Protein AF-A0A2V6HJF8-F1 (afdb_monomer)

Sequence (100 aa):
MKKLFILAAIFAVATISGFAALDTAKIDNLTGLKGKLNEKEGVYKVTWPRDDVKVVADGWTMPPFMGLGTWAAFKEAKAGAMVMGDTVLFEDEVNPAMSA

Mean predicted aligned error: 10.06 Å

Radius of gyration: 23.6 Å; Cα contacts (8 Å, |Δi|>4): 109; chains: 1; bounding box: 58×31×75 Å

pLDDT: mean 85.13, std 17.79, range [43.16, 97.75]

Foldseek 3Di:
DPPPPPPPPDDPPPPPVDQPQDPQVVVCVVVVFRWDAPPVVQKTKTKDFPPVDFDDDPNDTDGRVVPRMWMWIWHDDPPGIDIDIDHDDDPVCVVVVVVD

Solvent-accessible surface area (backbone atoms only — not comparable to full-atom values): 6575 Å² total; per-residue (Å²): 144,84,82,85,77,86,76,83,87,77,83,83,81,72,80,72,81,64,74,79,74,74,61,60,66,59,50,22,65,77,69,76,46,84,56,48,73,42,78,93,77,54,34,40,35,34,74,47,63,41,82,85,59,83,50,69,59,99,89,41,74,57,58,32,90,79,74,39,47,23,33,44,33,37,28,70,41,102,82,59,68,46,73,52,68,53,76,69,67,56,84,85,45,47,65,62,64,74,71,106

Structure (mmCIF, N/CA/C/O backbone):
data_AF-A0A2V6HJF8-F1
#
_entry.id   AF-A0A2V6HJF8-F1
#
loop_
_atom_site.group_PDB
_atom_site.id
_atom_site.type_symbol
_atom_site.label_atom_id
_atom_site.label_alt_id
_atom_site.label_comp_id
_atom_site.label_asym_id
_atom_site.label_entity_id
_atom_site.label_seq_id
_atom_site.pdbx_PDB_ins_code
_atom_site.Cartn_x
_atom_site.Cartn_y
_atom_site.Cartn_z
_atom_site.occupancy
_atom_site.B_iso_or_equiv
_atom_site.auth_seq_id
_atom_site.auth_comp_id
_atom_site.auth_asym_id
_atom_site.auth_atom_id
_atom_site.pdbx_PDB_model_num
ATOM 1 N N . MET A 1 1 ? 43.920 1.754 -53.338 1.00 47.16 1 MET A N 1
ATOM 2 C CA . MET A 1 1 ? 44.311 1.332 -51.971 1.00 47.16 1 MET A CA 1
ATOM 3 C C . MET A 1 1 ? 43.695 2.253 -50.905 1.00 47.16 1 MET A C 1
ATOM 5 O O . MET A 1 1 ? 44.419 2.937 -50.202 1.00 47.16 1 MET A O 1
ATOM 9 N N . LYS A 1 2 ? 42.356 2.330 -50.811 1.00 43.81 2 LYS A N 1
ATOM 10 C CA . LYS A 1 2 ? 41.627 3.105 -49.772 1.00 43.81 2 LYS A CA 1
ATOM 11 C C . LYS A 1 2 ? 40.270 2.471 -49.402 1.00 43.81 2 LYS A C 1
ATOM 13 O O . LYS A 1 2 ? 39.376 3.150 -48.924 1.00 43.81 2 LYS A O 1
ATOM 18 N N . LYS A 1 3 ? 40.091 1.169 -49.660 1.00 46.38 3 LYS A N 1
ATOM 19 C CA . LYS A 1 3 ? 38.851 0.425 -49.354 1.00 46.38 3 LYS A CA 1
ATOM 20 C C . LYS A 1 3 ? 39.057 -0.653 -48.278 1.00 46.38 3 LYS A C 1
ATOM 22 O O . LYS A 1 3 ? 38.320 -1.624 -48.240 1.00 46.38 3 LYS A O 1
ATOM 27 N N . LEU A 1 4 ? 40.069 -0.486 -47.422 1.00 47.53 4 LEU A N 1
ATOM 28 C CA . LEU A 1 4 ? 40.467 -1.480 -46.416 1.00 47.53 4 LEU A CA 1
ATOM 29 C C . LEU A 1 4 ? 40.335 -0.963 -44.971 1.00 47.53 4 LEU A C 1
ATOM 31 O O . LEU A 1 4 ? 41.112 -1.339 -44.108 1.00 47.53 4 LEU A O 1
ATOM 35 N N . PHE A 1 5 ? 39.373 -0.074 -44.709 1.00 45.09 5 P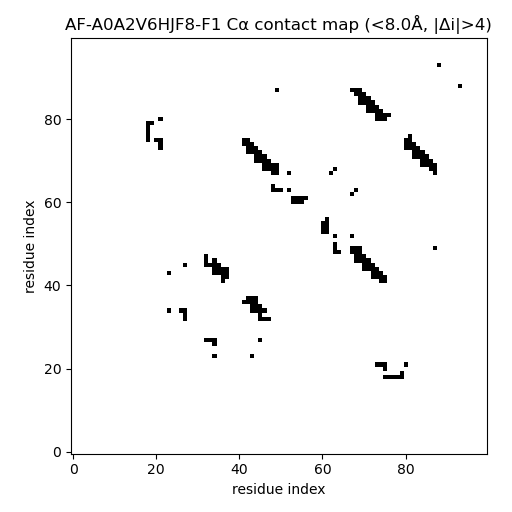HE A N 1
ATOM 36 C CA . PHE A 1 5 ? 39.059 0.386 -43.344 1.00 45.09 5 PHE A CA 1
ATOM 37 C C . PHE A 1 5 ? 37.602 0.137 -42.929 1.00 45.09 5 PHE A C 1
ATOM 39 O O . PHE A 1 5 ? 37.222 0.444 -41.806 1.00 45.09 5 PHE A O 1
ATOM 46 N N . ILE A 1 6 ? 36.790 -0.480 -43.792 1.00 47.59 6 ILE A N 1
ATOM 47 C CA . ILE A 1 6 ? 35.399 -0.841 -43.484 1.00 47.59 6 ILE A CA 1
ATOM 48 C C . ILE A 1 6 ? 35.341 -2.349 -43.223 1.00 47.59 6 ILE A C 1
ATOM 50 O O . ILE A 1 6 ? 34.784 -3.106 -44.007 1.00 47.59 6 ILE A O 1
ATOM 54 N N . LEU A 1 7 ? 36.017 -2.812 -42.175 1.00 43.16 7 LEU A N 1
ATOM 55 C CA . LEU A 1 7 ? 35.899 -4.208 -41.723 1.00 43.16 7 LEU A CA 1
ATOM 56 C C . LEU A 1 7 ? 36.018 -4.379 -40.202 1.00 43.16 7 LEU A C 1
ATOM 58 O O . LEU A 1 7 ? 35.909 -5.493 -39.713 1.00 43.16 7 LEU A O 1
A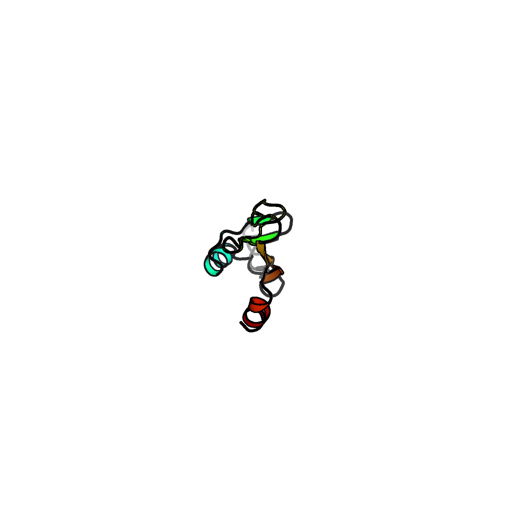TOM 62 N N . ALA A 1 8 ? 36.162 -3.288 -39.442 1.00 44.28 8 ALA A N 1
ATOM 63 C CA . ALA A 1 8 ? 36.289 -3.334 -37.982 1.00 44.28 8 ALA A CA 1
ATOM 64 C C . ALA A 1 8 ? 35.001 -2.952 -37.220 1.00 44.28 8 ALA A C 1
ATOM 66 O O . ALA A 1 8 ? 35.047 -2.745 -36.014 1.00 44.28 8 ALA A O 1
ATOM 67 N N . ALA A 1 9 ? 33.856 -2.833 -37.901 1.00 47.62 9 ALA A N 1
ATOM 68 C CA . ALA A 1 9 ? 32.598 -2.364 -37.299 1.00 47.62 9 ALA A CA 1
ATOM 69 C C . ALA A 1 9 ? 31.518 -3.456 -37.187 1.00 47.62 9 ALA A C 1
ATOM 71 O O . ALA A 1 9 ? 30.333 -3.149 -37.087 1.00 47.62 9 ALA A O 1
ATOM 72 N N . ILE A 1 10 ? 31.901 -4.733 -37.252 1.00 54.78 10 ILE A N 1
ATOM 73 C CA . ILE A 1 10 ? 30.959 -5.854 -37.262 1.00 54.78 10 ILE A CA 1
ATOM 74 C C . ILE A 1 10 ? 31.263 -6.761 -36.066 1.00 54.78 10 ILE A C 1
ATOM 76 O O . ILE A 1 10 ? 32.318 -7.380 -35.996 1.00 54.78 10 ILE A O 1
ATOM 80 N N . PHE A 1 11 ? 30.280 -6.834 -35.164 1.00 51.81 11 PHE A N 1
ATOM 81 C CA . PHE A 1 11 ? 30.094 -7.842 -34.116 1.00 51.81 11 PHE A CA 1
ATOM 82 C C . PHE A 1 11 ? 30.947 -7.742 -32.844 1.00 51.81 11 PHE A C 1
ATOM 84 O O . PHE A 1 11 ? 31.738 -8.616 -32.509 1.00 51.81 11 PHE A O 1
ATOM 91 N N . ALA A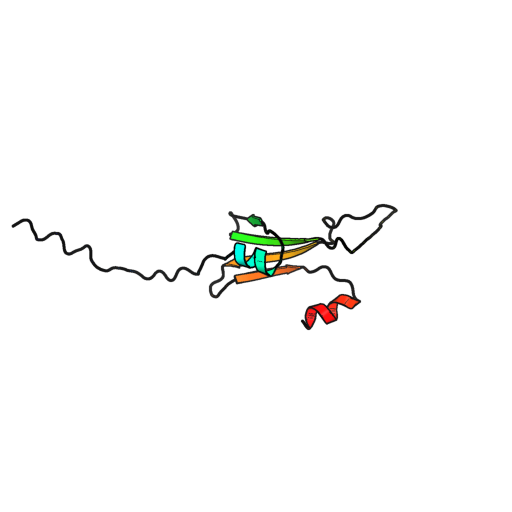 1 12 ? 30.612 -6.754 -32.019 1.00 51.72 12 ALA A N 1
ATOM 92 C CA . ALA A 1 12 ? 30.534 -6.981 -30.580 1.00 51.72 12 ALA A CA 1
ATOM 93 C C . ALA A 1 12 ? 29.123 -6.604 -30.107 1.00 51.72 12 ALA A C 1
ATOM 95 O O . ALA A 1 12 ? 28.922 -5.605 -29.423 1.00 51.72 12 ALA A O 1
ATOM 96 N N . VAL A 1 13 ? 28.119 -7.393 -30.509 1.00 52.72 13 VAL A N 1
ATOM 97 C CA . VAL A 1 13 ? 26.833 -7.399 -29.799 1.00 52.72 13 VAL A CA 1
ATOM 98 C C . VAL A 1 13 ? 27.091 -8.146 -28.497 1.00 52.72 13 VAL A C 1
ATOM 100 O O . VAL A 1 13 ? 26.886 -9.351 -28.392 1.00 52.72 13 VAL A O 1
ATOM 103 N N . ALA A 1 14 ? 27.632 -7.432 -27.514 1.00 53.56 14 ALA A N 1
ATOM 104 C CA . ALA A 1 14 ? 27.542 -7.875 -26.141 1.00 53.56 14 ALA A CA 1
ATOM 105 C C . ALA A 1 14 ? 26.054 -7.837 -25.791 1.00 53.56 14 ALA A C 1
ATOM 107 O O . ALA A 1 14 ? 25.466 -6.765 -25.647 1.00 53.56 14 ALA A O 1
ATOM 108 N N . THR A 1 15 ? 25.424 -9.006 -25.701 1.00 50.06 15 THR A N 1
ATOM 109 C CA . THR A 1 15 ? 24.133 -9.149 -25.037 1.00 50.06 15 THR A CA 1
ATOM 110 C C . THR A 1 15 ? 24.356 -8.822 -23.567 1.00 50.06 15 THR A C 1
ATOM 112 O O . THR A 1 15 ? 24.613 -9.705 -22.747 1.00 50.06 15 THR A O 1
ATOM 115 N N . ILE A 1 16 ? 24.314 -7.533 -23.228 1.00 53.44 16 ILE A N 1
ATOM 116 C CA . ILE A 1 16 ? 24.108 -7.105 -21.854 1.00 53.44 16 ILE A CA 1
ATOM 117 C C . ILE A 1 16 ? 22.715 -7.627 -21.534 1.00 53.44 16 ILE A C 1
ATOM 119 O O . ILE A 1 16 ? 21.715 -7.082 -21.997 1.00 53.44 16 ILE A O 1
ATOM 123 N N . SER A 1 17 ? 22.662 -8.748 -20.820 1.00 50.31 17 SER A N 1
ATOM 124 C CA . SER A 1 17 ? 21.441 -9.202 -20.169 1.00 50.31 17 SER A CA 1
ATOM 125 C C . SER A 1 17 ? 21.145 -8.178 -19.080 1.00 50.31 17 SER A C 1
ATOM 127 O O . SER A 1 17 ? 21.516 -8.357 -17.924 1.00 50.31 17 SER A O 1
ATOM 129 N N . GLY A 1 18 ? 20.596 -7.033 -19.485 1.00 53.22 18 GLY A N 1
ATOM 130 C CA . GLY A 1 18 ? 19.984 -6.095 -18.569 1.00 53.22 18 GLY A CA 1
ATOM 131 C C . GLY A 1 18 ? 18.791 -6.814 -17.973 1.00 53.22 18 GLY A C 1
ATOM 132 O O . GLY A 1 18 ? 17.976 -7.378 -18.709 1.00 53.22 18 GLY A O 1
ATOM 133 N N . PHE A 1 19 ? 18.717 -6.850 -16.649 1.00 57.72 19 PHE A N 1
ATOM 134 C CA . PHE A 1 19 ? 17.475 -7.217 -15.992 1.00 57.72 19 PHE A CA 1
ATOM 135 C C . PHE A 1 19 ? 16.369 -6.327 -16.566 1.00 57.72 19 PHE A C 1
ATOM 137 O O . PHE A 1 19 ? 16.578 -5.138 -16.820 1.00 57.72 19 PHE A O 1
ATOM 144 N N . ALA A 1 20 ? 15.229 -6.933 -16.898 1.00 66.31 20 ALA A N 1
ATOM 145 C CA . ALA A 1 20 ? 14.105 -6.164 -17.402 1.00 66.31 20 ALA A CA 1
ATOM 146 C C . ALA A 1 20 ? 13.708 -5.158 -16.317 1.00 66.31 20 ALA A C 1
ATOM 148 O O . ALA A 1 20 ? 13.448 -5.556 -15.179 1.00 66.31 20 ALA A O 1
ATOM 149 N N . ALA A 1 21 ? 13.694 -3.874 -16.679 1.00 79.69 21 ALA A N 1
ATOM 150 C CA . ALA A 1 21 ? 13.298 -2.805 -15.776 1.00 79.69 21 ALA A CA 1
ATOM 151 C C . ALA A 1 21 ? 11.914 -3.098 -15.175 1.00 79.69 21 ALA A C 1
ATOM 153 O O . ALA A 1 21 ? 11.046 -3.681 -15.833 1.00 79.69 21 ALA A O 1
ATOM 154 N N . LEU A 1 22 ? 11.711 -2.685 -13.924 1.00 90.19 22 LEU A N 1
ATOM 155 C CA . LEU A 1 22 ? 10.454 -2.895 -13.210 1.00 90.19 22 LEU A CA 1
ATOM 156 C C . LEU A 1 22 ? 9.263 -2.294 -13.984 1.00 90.19 22 LEU A C 1
ATOM 158 O O . LEU A 1 22 ? 9.191 -1.081 -14.189 1.00 90.19 22 LEU A O 1
ATOM 162 N N . ASP A 1 23 ? 8.300 -3.135 -14.364 1.00 93.56 23 ASP A N 1
ATOM 163 C CA . ASP A 1 23 ? 7.071 -2.703 -15.0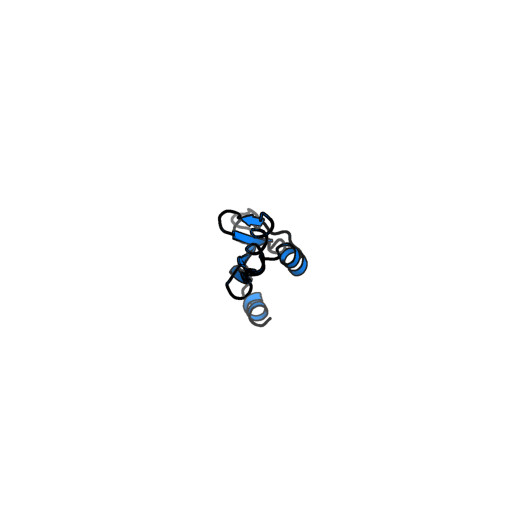36 1.00 93.56 23 ASP A CA 1
ATOM 164 C C . ASP A 1 23 ? 6.071 -2.133 -14.018 1.00 93.56 23 ASP A C 1
ATOM 166 O O . ASP A 1 23 ? 5.237 -2.838 -13.442 1.00 93.56 23 ASP A O 1
ATOM 170 N N . THR A 1 24 ? 6.179 -0.828 -13.774 1.00 95.31 24 THR A N 1
ATOM 171 C CA . THR A 1 24 ? 5.317 -0.110 -12.825 1.00 95.31 24 THR A CA 1
ATOM 172 C C . THR A 1 24 ? 3.863 -0.037 -13.285 1.00 95.31 24 THR A C 1
ATOM 174 O O . THR A 1 24 ? 2.965 -0.080 -12.450 1.00 95.31 24 THR A O 1
ATOM 177 N N . ALA A 1 25 ? 3.604 -0.022 -14.596 1.00 96.19 25 ALA A N 1
ATOM 178 C CA . ALA A 1 25 ? 2.245 -0.024 -15.132 1.00 96.19 25 ALA A CA 1
ATOM 179 C C . ALA A 1 25 ? 1.546 -1.364 -14.873 1.00 96.19 25 ALA A C 1
ATOM 181 O O . ALA A 1 25 ? 0.365 -1.403 -14.531 1.00 96.19 25 ALA A O 1
ATOM 182 N N . LYS A 1 26 ? 2.276 -2.479 -14.979 1.00 95.88 26 LYS A N 1
ATOM 183 C CA . LYS A 1 26 ? 1.754 -3.792 -14.597 1.00 95.88 26 LYS A CA 1
ATOM 184 C C . LYS A 1 26 ? 1.455 -3.877 -13.101 1.00 95.88 26 LYS A C 1
ATOM 186 O O . LYS A 1 26 ? 0.439 -4.464 -12.740 1.00 95.88 26 LYS A O 1
ATOM 19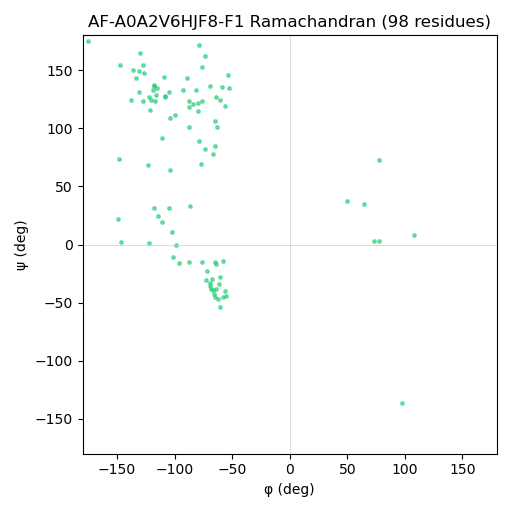1 N N . ILE A 1 27 ? 2.290 -3.278 -12.248 1.00 95.94 27 ILE A N 1
ATOM 192 C CA . ILE A 1 27 ? 2.018 -3.184 -10.804 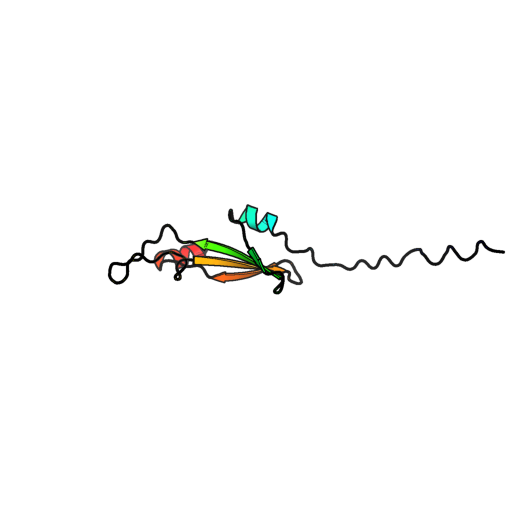1.00 95.94 27 ILE A CA 1
ATOM 193 C C . ILE A 1 27 ? 0.736 -2.381 -10.557 1.00 95.94 27 ILE A C 1
ATOM 195 O O . ILE A 1 27 ? -0.137 -2.842 -9.825 1.00 95.94 27 ILE A O 1
ATOM 199 N N . ASP A 1 28 ? 0.572 -1.230 -11.207 1.00 97.31 28 ASP A N 1
ATOM 200 C CA . ASP A 1 28 ? -0.649 -0.429 -11.074 1.00 97.31 28 ASP A CA 1
ATOM 201 C C . ASP A 1 28 ? -1.898 -1.225 -11.471 1.00 97.31 28 ASP A C 1
ATOM 203 O O . ASP A 1 28 ? -2.889 -1.241 -10.747 1.00 97.31 28 ASP A O 1
ATOM 207 N N . ASN A 1 29 ? -1.832 -1.946 -12.593 1.00 97.50 29 ASN A N 1
ATOM 208 C CA . ASN A 1 29 ? -2.951 -2.744 -13.091 1.00 97.50 29 ASN A CA 1
ATOM 209 C C . ASN A 1 29 ? -3.306 -3.916 -12.169 1.00 97.50 29 ASN A C 1
ATOM 211 O O . ASN A 1 29 ? -4.484 -4.175 -11.940 1.00 97.50 29 ASN A O 1
ATOM 215 N N . LEU A 1 30 ? -2.306 -4.637 -11.649 1.00 95.56 30 LEU A N 1
ATOM 216 C CA . LEU A 1 30 ? -2.530 -5.785 -10.762 1.00 95.56 30 LEU A CA 1
ATOM 217 C C . LEU A 1 30 ? -3.086 -5.367 -9.407 1.00 95.56 30 LEU A C 1
ATOM 219 O O . LEU A 1 30 ? -3.837 -6.111 -8.786 1.00 95.56 30 LEU A O 1
ATOM 223 N N . THR A 1 31 ? -2.681 -4.194 -8.940 1.00 94.75 31 THR A N 1
ATOM 224 C CA . THR A 1 31 ? -2.984 -3.747 -7.587 1.00 94.75 31 THR A CA 1
ATOM 225 C C . THR A 1 31 ? -4.142 -2.740 -7.533 1.00 94.75 31 THR A C 1
ATOM 227 O O . THR A 1 31 ? -4.665 -2.441 -6.460 1.00 94.75 31 THR A O 1
ATOM 230 N N . GLY A 1 32 ? -4.566 -2.230 -8.693 1.00 96.00 32 GLY A N 1
ATOM 231 C CA . GLY A 1 32 ? -5.673 -1.288 -8.853 1.00 96.00 32 GLY A CA 1
ATOM 232 C C . GLY A 1 32 ? -5.368 0.139 -8.390 1.00 96.00 32 GLY A C 1
ATOM 233 O O . GLY A 1 32 ? -6.256 0.988 -8.433 1.00 96.00 32 GLY A O 1
ATOM 234 N N . LEU A 1 33 ? -4.139 0.423 -7.950 1.00 95.38 33 LEU A N 1
ATOM 235 C CA . LEU A 1 33 ? -3.729 1.721 -7.419 1.00 95.38 33 LEU A CA 1
ATOM 236 C C . LEU A 1 33 ? -2.498 2.255 -8.137 1.00 95.38 33 LEU A C 1
ATOM 238 O O . LEU A 1 33 ? -1.601 1.499 -8.487 1.00 95.38 33 LEU A O 1
ATOM 242 N N . LYS A 1 34 ? -2.417 3.584 -8.266 1.00 97.12 34 LYS A N 1
ATOM 243 C CA . LYS A 1 34 ? -1.232 4.251 -8.805 1.00 97.12 34 LYS A CA 1
ATOM 244 C C . LYS A 1 34 ? -0.144 4.373 -7.740 1.00 97.12 34 LYS A C 1
ATOM 246 O O . LYS A 1 34 ? -0.304 5.119 -6.771 1.00 97.12 34 LYS A O 1
ATOM 251 N N . GLY A 1 35 ? 0.983 3.701 -7.940 1.00 95.69 35 GLY A N 1
ATOM 252 C CA . GLY A 1 35 ? 2.160 3.856 -7.086 1.00 95.69 35 GLY A CA 1
ATOM 253 C C . GLY A 1 35 ? 2.997 5.107 -7.382 1.00 95.69 35 GLY A C 1
ATOM 254 O O . GLY A 1 35 ? 2.819 5.803 -8.388 1.00 95.69 35 GLY A O 1
ATOM 255 N N . LYS A 1 36 ? 3.972 5.368 -6.508 1.00 97.38 36 LYS A N 1
ATOM 256 C CA . LYS A 1 36 ? 4.960 6.449 -6.609 1.00 97.38 36 LYS A CA 1
ATOM 257 C C . LYS A 1 36 ? 6.367 5.869 -6.738 1.00 97.38 36 LYS A C 1
ATOM 259 O O . LYS A 1 36 ? 6.775 5.052 -5.915 1.00 97.38 36 LYS A O 1
ATOM 264 N N . LEU A 1 37 ? 7.111 6.318 -7.748 1.00 96.31 37 LEU A N 1
ATOM 265 C CA . LEU A 1 37 ? 8.515 5.957 -7.938 1.00 96.31 37 LEU A CA 1
ATOM 266 C C . LEU A 1 37 ? 9.413 6.927 -7.167 1.00 96.31 37 LEU A C 1
ATOM 268 O O . LEU A 1 37 ? 9.372 8.133 -7.404 1.00 96.31 37 LEU A O 1
ATOM 272 N N . ASN A 1 38 ? 10.252 6.403 -6.279 1.00 96.19 38 ASN A N 1
ATOM 273 C CA . ASN A 1 38 ? 11.417 7.123 -5.786 1.00 96.19 38 ASN A CA 1
ATOM 274 C C . ASN A 1 38 ? 12.587 6.860 -6.742 1.00 96.19 38 ASN A C 1
ATOM 276 O O . ASN A 1 38 ? 13.212 5.802 -6.680 1.00 96.19 38 ASN A O 1
ATOM 280 N N . GLU A 1 39 ? 12.880 7.818 -7.622 1.00 92.62 39 GLU A N 1
ATOM 281 C CA . GLU A 1 39 ? 13.940 7.693 -8.635 1.00 92.62 39 GLU A CA 1
ATOM 282 C C . GLU A 1 39 ? 15.332 7.503 -8.021 1.00 92.62 39 GLU A C 1
ATOM 284 O O . GLU A 1 39 ? 16.147 6.762 -8.563 1.00 92.62 39 GLU A O 1
ATOM 289 N N . LYS A 1 40 ? 15.599 8.125 -6.864 1.00 93.56 40 LYS A N 1
ATOM 290 C CA . LYS A 1 40 ? 16.903 8.025 -6.190 1.00 93.56 40 LYS A CA 1
ATOM 291 C C . LYS A 1 40 ? 17.147 6.629 -5.627 1.00 93.56 40 LYS A C 1
ATOM 293 O O . LYS A 1 40 ? 18.277 6.154 -5.620 1.00 93.56 40 LYS A O 1
ATOM 298 N N . GLU A 1 41 ? 16.093 5.984 -5.138 1.00 92.62 41 GLU A N 1
ATOM 299 C CA . GLU A 1 41 ? 16.176 4.660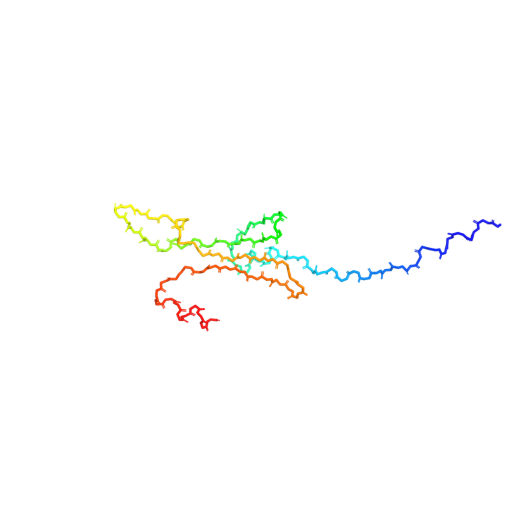 -4.513 1.00 92.62 41 GLU A CA 1
ATOM 300 C C . GLU A 1 41 ? 15.857 3.520 -5.489 1.00 92.62 41 GLU A C 1
ATOM 302 O O . GLU A 1 41 ? 16.171 2.361 -5.196 1.00 92.62 41 GLU A O 1
ATOM 307 N N . GLY A 1 42 ? 15.250 3.830 -6.639 1.00 93.31 42 GLY A N 1
ATOM 308 C CA . GLY A 1 42 ? 14.748 2.846 -7.597 1.00 93.31 42 GLY A CA 1
ATOM 309 C C . GLY A 1 42 ? 13.610 2.001 -7.021 1.00 93.31 42 GLY A C 1
ATOM 310 O O . GLY A 1 42 ? 13.547 0.801 -7.278 1.00 93.31 42 GLY A O 1
ATOM 311 N N . VAL A 1 43 ? 12.763 2.602 -6.179 1.00 96.38 43 VAL A N 1
ATOM 312 C CA . VAL A 1 43 ? 11.698 1.907 -5.441 1.00 96.38 43 VAL A CA 1
ATOM 313 C C . VAL A 1 43 ? 10.339 2.436 -5.872 1.00 96.38 43 VAL A C 1
ATOM 315 O O . VAL A 1 43 ? 10.071 3.632 -5.766 1.00 96.38 43 VAL A O 1
ATOM 318 N N . TYR A 1 44 ? 9.466 1.543 -6.328 1.00 97.62 44 TYR A N 1
ATOM 319 C CA . TYR A 1 44 ? 8.085 1.853 -6.671 1.00 97.62 44 TYR A CA 1
ATOM 320 C C . TYR A 1 44 ? 7.151 1.444 -5.539 1.00 97.62 44 TYR A C 1
ATOM 322 O O . TYR A 1 44 ? 6.992 0.256 -5.285 1.00 97.62 44 TYR A O 1
ATOM 330 N N . LYS A 1 45 ? 6.540 2.405 -4.844 1.00 97.69 45 LYS A N 1
ATOM 331 C CA . LYS A 1 45 ? 5.676 2.149 -3.685 1.00 97.69 45 LYS A CA 1
ATOM 332 C C . LYS A 1 45 ? 4.212 2.397 -4.018 1.00 97.69 45 LYS A C 1
ATOM 334 O O . LYS A 1 45 ? 3.851 3.492 -4.444 1.00 97.69 45 LYS A O 1
ATOM 339 N N . VAL A 1 46 ? 3.368 1.416 -3.733 1.00 97.75 46 VAL A N 1
ATOM 340 C CA . VAL A 1 46 ? 1.907 1.518 -3.788 1.00 97.75 46 VAL A CA 1
ATOM 341 C C . VAL A 1 46 ? 1.358 1.493 -2.360 1.00 97.75 46 VAL A C 1
ATOM 343 O O . VAL A 1 46 ? 1.942 0.859 -1.482 1.00 97.75 46 VAL A O 1
ATOM 346 N N . THR A 1 47 ? 0.298 2.246 -2.075 1.00 95.75 47 THR A N 1
ATOM 347 C CA . THR A 1 47 ? -0.234 2.412 -0.711 1.00 95.75 47 THR A CA 1
ATOM 348 C C . THR A 1 47 ? -1.755 2.353 -0.718 1.00 95.75 47 THR A C 1
ATOM 350 O O . THR A 1 47 ? -2.387 3.147 -1.408 1.00 95.75 47 THR A O 1
ATOM 353 N N . TRP A 1 48 ? -2.310 1.448 0.085 1.00 95.19 48 TRP A N 1
ATOM 354 C CA . TRP A 1 48 ? -3.734 1.233 0.323 1.00 95.19 48 TRP A CA 1
ATOM 355 C C . TRP A 1 48 ? -4.129 1.800 1.688 1.00 95.19 48 TRP A C 1
ATOM 357 O O . TRP A 1 48 ? -3.748 1.229 2.715 1.00 95.19 48 TRP A O 1
ATOM 367 N N . PRO A 1 49 ? -4.883 2.906 1.747 1.00 94.12 49 PRO A N 1
ATOM 368 C CA . PRO A 1 49 ? -5.493 3.334 3.000 1.00 94.12 49 PRO A CA 1
ATOM 369 C C . PRO A 1 49 ? -6.612 2.360 3.411 1.00 94.12 49 PRO A C 1
ATOM 371 O O . PRO A 1 49 ? -7.435 1.978 2.581 1.00 94.12 49 PRO A O 1
ATOM 374 N N . ARG A 1 50 ? -6.678 1.980 4.694 1.00 93.75 50 ARG A N 1
ATOM 375 C CA . ARG A 1 50 ? -7.829 1.273 5.288 1.00 93.75 50 ARG A CA 1
ATOM 376 C C . ARG A 1 50 ? -8.967 2.260 5.555 1.00 93.75 50 ARG A C 1
ATOM 378 O O . ARG A 1 50 ? -9.263 2.603 6.697 1.00 93.75 50 ARG A O 1
ATOM 385 N N . ASP A 1 51 ? -9.579 2.768 4.486 1.00 91.69 51 ASP A N 1
ATOM 386 C CA . ASP A 1 51 ? -10.709 3.706 4.576 1.00 91.69 51 ASP A CA 1
ATOM 387 C C . ASP A 1 51 ? -11.957 3.076 5.223 1.00 91.69 51 ASP A C 1
ATOM 389 O O . ASP A 1 51 ? -12.858 3.795 5.659 1.00 91.69 51 ASP A O 1
ATOM 393 N N . ASP A 1 52 ? -12.013 1.748 5.303 1.00 92.50 52 ASP A N 1
ATOM 394 C CA . ASP A 1 52 ? -13.030 0.962 5.999 1.00 92.50 52 ASP A CA 1
ATOM 395 C C . ASP A 1 52 ? -12.891 1.034 7.529 1.00 92.50 52 ASP A C 1
ATOM 397 O O . ASP A 1 52 ? -13.892 1.011 8.246 1.00 92.50 52 ASP A O 1
ATOM 401 N N . VAL A 1 53 ? -11.667 1.196 8.037 1.00 92.44 53 VAL A N 1
ATOM 402 C CA . VAL A 1 53 ? -11.371 1.198 9.471 1.00 92.44 53 VAL A CA 1
ATOM 403 C C . VAL A 1 53 ? -11.607 2.587 10.066 1.00 92.44 53 VAL A C 1
ATOM 405 O O . VAL A 1 53 ? -10.983 3.576 9.681 1.00 92.44 53 VAL A O 1
ATOM 408 N N . LYS A 1 54 ? -12.509 2.671 11.050 1.00 91.62 54 LYS A N 1
ATOM 409 C CA . LYS A 1 54 ? -12.845 3.914 11.763 1.00 91.62 54 LYS A CA 1
ATOM 410 C C . LYS A 1 54 ? -12.351 3.844 13.205 1.00 91.62 54 LYS A C 1
ATOM 412 O O . LYS A 1 54 ? -13.062 3.367 14.084 1.00 91.62 54 LYS A O 1
ATOM 417 N N . VAL A 1 55 ? -11.133 4.327 13.449 1.00 91.44 55 VAL A N 1
ATOM 418 C CA . VAL A 1 55 ? -10.577 4.450 14.807 1.00 91.44 55 VAL A CA 1
ATOM 419 C C . VAL A 1 55 ? -10.871 5.840 15.359 1.00 91.44 55 VAL A C 1
ATOM 421 O O . VAL A 1 55 ? -10.641 6.843 14.681 1.00 91.44 55 VAL A O 1
ATOM 424 N N . VAL A 1 56 ? -11.349 5.899 16.602 1.00 93.56 56 VAL A N 1
ATOM 425 C CA . VAL A 1 56 ? -11.540 7.145 17.350 1.00 93.56 56 VAL A CA 1
ATOM 426 C C . VAL A 1 56 ? -10.709 7.086 18.626 1.00 93.56 56 VAL A C 1
ATOM 428 O O . VAL A 1 56 ? -10.874 6.167 19.425 1.00 93.56 56 VAL A O 1
ATOM 431 N N . ALA A 1 57 ? -9.842 8.076 18.822 1.00 91.62 57 ALA A N 1
ATOM 432 C CA . ALA A 1 57 ? -9.045 8.257 20.031 1.00 91.62 57 ALA A CA 1
ATOM 433 C C . ALA A 1 57 ? -9.353 9.640 20.614 1.00 91.62 57 ALA A C 1
ATOM 435 O O . ALA A 1 57 ? -9.329 10.628 19.883 1.00 91.62 57 ALA A O 1
ATOM 436 N N . ASP A 1 58 ? -9.711 9.710 21.897 1.00 93.00 58 ASP A N 1
ATOM 437 C CA . ASP A 1 58 ? -10.074 10.959 22.591 1.00 93.00 58 ASP A CA 1
ATOM 438 C C . ASP A 1 58 ? -11.116 11.821 21.848 1.00 93.00 58 ASP A C 1
ATOM 440 O O . ASP A 1 58 ? -11.056 13.049 21.820 1.00 93.00 58 ASP A O 1
ATOM 444 N N . GLY A 1 59 ? -12.094 11.168 21.212 1.00 93.69 59 GLY A N 1
ATOM 445 C CA . GLY A 1 59 ? -13.149 11.836 20.440 1.00 93.69 59 GLY A CA 1
ATOM 446 C C . GLY A 1 59 ? -12.721 12.319 19.049 1.00 93.69 59 GLY A C 1
ATOM 447 O O . GLY A 1 59 ? -13.538 12.894 18.331 1.00 93.69 59 GLY A O 1
ATOM 448 N N . TRP A 1 60 ? -11.481 12.058 18.632 1.00 93.25 60 TRP A N 1
ATOM 449 C CA . TRP A 1 60 ? -10.968 12.407 17.313 1.00 93.25 60 TRP A CA 1
ATOM 450 C C . TRP A 1 60 ? -10.857 11.182 16.399 1.00 93.25 60 TRP A C 1
ATOM 452 O O . TRP A 1 60 ? -10.310 10.149 16.781 1.00 93.25 60 TRP A O 1
ATOM 462 N N . THR A 1 61 ? -11.379 11.293 15.175 1.00 92.75 61 THR A N 1
ATOM 463 C CA . THR A 1 61 ? -11.295 10.216 14.175 1.00 92.75 61 THR A CA 1
ATOM 464 C C . THR A 1 61 ? -9.920 10.213 13.523 1.00 92.75 61 THR A C 1
ATOM 466 O O . THR A 1 61 ? -9.533 11.197 12.893 1.00 92.75 61 THR A O 1
ATOM 469 N N . MET A 1 62 ? -9.213 9.091 13.630 1.00 93.69 62 MET A N 1
ATOM 470 C CA . MET A 1 62 ? -7.892 8.933 13.038 1.00 93.69 62 MET A CA 1
ATOM 471 C C . MET A 1 62 ? -7.987 8.714 11.520 1.00 93.69 62 MET A C 1
ATOM 473 O O . MET A 1 62 ? -8.639 7.767 11.078 1.00 93.69 62 MET A O 1
ATOM 477 N N . PRO A 1 63 ? -7.333 9.553 10.698 1.00 91.69 63 PRO A N 1
ATOM 478 C CA . PRO A 1 63 ? -7.262 9.361 9.262 1.00 91.69 63 PRO A CA 1
ATOM 479 C C . PRO A 1 63 ? -6.249 8.256 8.916 1.00 91.69 63 PRO A C 1
ATOM 481 O O . PRO A 1 63 ? -5.255 8.088 9.629 1.00 91.69 63 PRO A O 1
ATOM 484 N N . PRO A 1 64 ? -6.410 7.550 7.781 1.00 91.38 64 PRO A N 1
ATOM 485 C CA . PRO A 1 64 ? -5.598 6.369 7.496 1.00 91.38 64 PRO A CA 1
ATOM 486 C C . PRO A 1 64 ? -4.088 6.597 7.406 1.00 91.38 64 PRO A C 1
ATOM 488 O O . PRO A 1 64 ? -3.303 5.711 7.733 1.00 91.38 64 PRO A O 1
ATOM 491 N N . PHE A 1 65 ? -3.650 7.797 7.016 1.00 88.12 65 PHE A N 1
ATOM 492 C CA . PHE A 1 65 ? -2.221 8.115 6.944 1.00 88.12 65 PHE A CA 1
ATOM 493 C C . PHE A 1 65 ? -1.519 8.096 8.316 1.00 88.12 65 PHE A C 1
ATOM 495 O O . PHE A 1 65 ? -0.293 8.053 8.359 1.00 88.12 65 PHE A O 1
ATOM 502 N N . MET A 1 66 ? -2.266 8.106 9.428 1.00 91.38 66 MET A N 1
ATOM 503 C CA . MET A 1 66 ? -1.741 7.998 10.795 1.00 91.38 66 MET A CA 1
ATOM 504 C C . MET A 1 66 ? -1.568 6.543 11.268 1.00 91.38 66 MET A C 1
ATOM 506 O O . MET A 1 66 ? -1.726 6.253 12.450 1.00 91.38 66 MET A O 1
ATOM 510 N N . GLY A 1 67 ? -1.239 5.624 10.356 1.00 87.25 67 GLY A N 1
ATOM 511 C CA . GLY A 1 67 ? -0.891 4.237 10.695 1.00 87.25 67 GLY A CA 1
ATOM 512 C C . GLY A 1 67 ? -1.935 3.180 10.333 1.00 87.25 67 GLY A C 1
ATOM 513 O O . GLY A 1 67 ? -1.746 2.021 10.678 1.00 87.25 67 GLY A O 1
ATOM 514 N N . LEU A 1 68 ? -2.996 3.537 9.603 1.00 92.88 68 LEU A N 1
ATOM 515 C CA . LEU A 1 68 ? -3.961 2.580 9.038 1.00 92.88 68 LEU A CA 1
ATOM 516 C C . LEU A 1 68 ? -3.745 2.403 7.524 1.00 92.88 68 LEU A C 1
ATOM 518 O O . LEU A 1 68 ? -4.687 2.226 6.755 1.00 92.88 68 LEU A O 1
ATOM 522 N N . GLY A 1 69 ? -2.500 2.527 7.067 1.00 92.94 69 GLY A N 1
ATOM 523 C CA . GLY A 1 69 ? -2.127 2.364 5.666 1.00 92.94 69 GLY A CA 1
ATOM 524 C C . GLY A 1 69 ? -1.352 1.073 5.463 1.00 92.94 69 GLY A C 1
ATOM 525 O O . GLY A 1 69 ? -0.341 0.872 6.117 1.00 92.94 69 GLY A O 1
ATOM 526 N N . THR A 1 70 ? -1.795 0.246 4.523 1.00 95.19 70 THR A N 1
ATOM 527 C CA . THR A 1 70 ? -1.051 -0.905 3.995 1.00 95.19 70 THR A CA 1
ATOM 528 C C . THR A 1 70 ? -0.209 -0.445 2.810 1.00 95.19 70 THR A C 1
ATOM 530 O O . THR A 1 70 ? -0.660 0.382 2.015 1.00 95.19 70 THR A O 1
ATOM 533 N N . TRP A 1 71 ? 1.000 -0.966 2.623 1.00 96.31 71 TRP A N 1
ATOM 534 C CA . TRP A 1 71 ? 1.783 -0.647 1.427 1.00 96.31 71 TRP A CA 1
ATOM 535 C C . TRP A 1 71 ? 2.675 -1.788 0.969 1.00 96.31 71 TRP A C 1
ATOM 537 O O . TRP A 1 71 ? 3.126 -2.613 1.754 1.00 96.31 71 TRP A O 1
ATOM 547 N N . ALA A 1 72 ? 2.976 -1.771 -0.327 1.00 97.31 72 ALA A N 1
ATOM 548 C CA . ALA A 1 72 ? 3.957 -2.643 -0.951 1.00 97.31 72 ALA A CA 1
ATOM 549 C C . ALA A 1 72 ? 4.897 -1.796 -1.809 1.00 97.31 72 ALA A C 1
ATOM 551 O O . ALA A 1 72 ? 4.458 -0.945 -2.587 1.00 97.31 72 ALA A O 1
ATOM 552 N N . ALA A 1 73 ? 6.196 -2.003 -1.645 1.00 97.50 73 ALA A N 1
ATOM 553 C CA . ALA A 1 73 ? 7.236 -1.355 -2.413 1.00 97.50 73 ALA A CA 1
ATOM 554 C C . ALA A 1 73 ? 8.044 -2.389 -3.182 1.00 97.50 73 ALA A C 1
ATOM 556 O O . ALA A 1 73 ? 8.469 -3.408 -2.641 1.00 97.50 73 ALA A O 1
ATOM 557 N N . PHE A 1 74 ? 8.257 -2.088 -4.452 1.00 97.00 74 PHE A N 1
ATOM 558 C CA . PHE A 1 74 ? 8.863 -2.966 -5.427 1.00 97.00 74 PHE A CA 1
ATOM 559 C C . PHE A 1 74 ? 10.184 -2.369 -5.883 1.00 97.00 74 PHE A C 1
ATOM 561 O O . PHE A 1 74 ? 10.272 -1.180 -6.197 1.00 97.00 74 PHE A O 1
ATOM 568 N N . LYS A 1 75 ? 11.210 -3.209 -5.941 1.00 95.25 75 LYS A N 1
ATOM 569 C CA . LYS A 1 75 ? 12.525 -2.863 -6.469 1.00 95.25 75 LYS A CA 1
ATOM 570 C C . LYS A 1 75 ? 12.992 -3.956 -7.411 1.00 95.25 75 LYS A C 1
ATOM 572 O O . LYS A 1 75 ? 12.748 -5.136 -7.175 1.00 95.25 75 LYS A O 1
ATOM 577 N N . GLU A 1 76 ? 13.671 -3.563 -8.477 1.00 92.62 76 GLU A N 1
ATOM 578 C CA . GLU A 1 76 ? 14.300 -4.509 -9.392 1.00 92.62 76 GLU A CA 1
ATOM 579 C C . GLU A 1 76 ? 15.322 -5.391 -8.654 1.00 92.62 76 GLU A C 1
ATOM 581 O O . GLU A 1 76 ? 16.109 -4.910 -7.832 1.00 92.62 76 GLU A O 1
ATOM 586 N N . ALA A 1 77 ? 15.302 -6.692 -8.937 1.00 90.31 77 ALA A N 1
ATOM 587 C CA . ALA A 1 77 ? 16.218 -7.677 -8.383 1.00 90.31 77 ALA A CA 1
ATOM 588 C C . ALA A 1 77 ? 16.830 -8.536 -9.501 1.00 90.31 77 ALA A C 1
ATOM 590 O O . ALA A 1 77 ? 16.313 -8.606 -10.613 1.00 90.31 77 ALA A O 1
ATOM 591 N N . LYS A 1 78 ? 17.911 -9.268 -9.188 1.00 85.56 78 LYS A N 1
ATOM 592 C CA . LYS A 1 78 ? 18.591 -10.172 -10.143 1.00 85.56 78 LYS A CA 1
ATOM 593 C C . LYS A 1 78 ? 17.687 -11.264 -10.739 1.00 85.56 78 LYS A C 1
ATOM 595 O O . LYS A 1 78 ? 18.091 -11.962 -11.654 1.00 85.56 78 LYS A O 1
ATOM 600 N N . ALA A 1 79 ? 16.511 -11.509 -10.184 1.00 85.00 79 ALA A N 1
ATOM 601 C CA . ALA A 1 79 ? 15.570 -12.481 -10.721 1.00 85.00 79 ALA A CA 1
ATOM 602 C C . ALA A 1 79 ? 14.147 -12.004 -10.417 1.00 85.00 79 ALA A C 1
ATOM 604 O O . ALA A 1 79 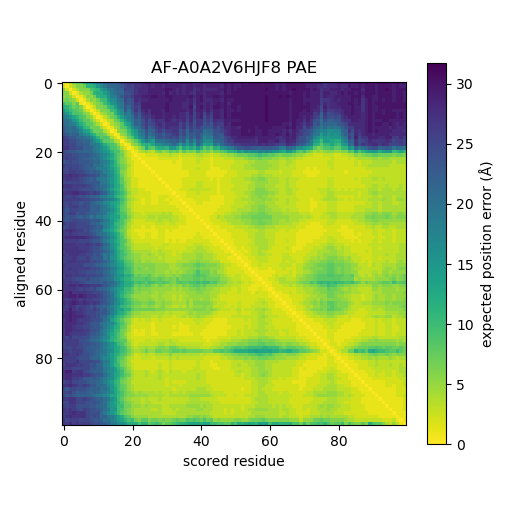? 13.489 -12.515 -9.517 1.00 85.00 79 ALA A O 1
ATOM 605 N N . GLY A 1 80 ? 13.701 -10.974 -11.139 1.00 88.31 80 GLY A N 1
ATOM 606 C CA . GLY A 1 80 ? 12.369 -10.389 -10.983 1.00 88.31 80 GLY A CA 1
ATOM 607 C C . GLY A 1 80 ? 12.371 -9.149 -10.092 1.00 88.31 80 GLY A C 1
ATOM 608 O O . GLY A 1 80 ? 13.235 -8.285 -10.224 1.00 88.31 80 GLY A O 1
ATOM 609 N N . ALA A 1 81 ? 11.388 -9.051 -9.199 1.00 92.25 81 ALA A N 1
ATOM 610 C CA . ALA A 1 81 ? 11.230 -7.922 -8.291 1.00 92.25 81 ALA A CA 1
ATOM 611 C C . ALA A 1 81 ? 11.352 -8.379 -6.836 1.00 92.25 81 ALA A C 1
ATOM 613 O O . ALA A 1 81 ? 10.773 -9.387 -6.437 1.00 92.25 81 ALA A O 1
ATOM 614 N N . MET A 1 82 ? 12.083 -7.610 -6.039 1.00 94.25 82 MET A N 1
ATOM 615 C CA . MET A 1 82 ? 11.997 -7.662 -4.588 1.00 94.25 82 MET A CA 1
ATOM 616 C C . MET A 1 82 ? 10.790 -6.837 -4.153 1.00 94.25 82 MET A C 1
ATOM 618 O O . MET A 1 82 ? 10.629 -5.700 -4.601 1.00 94.25 82 MET A O 1
ATOM 622 N N . VAL A 1 83 ? 9.974 -7.399 -3.268 1.00 95.69 83 VAL A N 1
ATOM 623 C CA . VAL A 1 83 ? 8.861 -6.696 -2.635 1.00 95.69 83 VAL A CA 1
ATOM 624 C C . VAL A 1 83 ? 9.085 -6.630 -1.130 1.00 95.69 83 VAL A C 1
ATOM 626 O O . VAL A 1 83 ? 9.514 -7.604 -0.514 1.00 95.69 83 VAL A O 1
ATOM 629 N N . MET A 1 84 ? 8.807 -5.470 -0.546 1.00 96.38 84 MET A N 1
ATOM 630 C CA . MET A 1 84 ? 8.717 -5.279 0.897 1.00 96.38 84 MET A CA 1
ATOM 631 C C . MET A 1 84 ? 7.493 -4.430 1.203 1.00 96.38 84 MET A C 1
ATOM 633 O O . MET A 1 84 ? 7.096 -3.602 0.387 1.00 96.38 84 MET A O 1
ATOM 637 N N . GLY A 1 85 ? 6.894 -4.623 2.366 1.00 95.38 85 GLY A N 1
ATOM 638 C CA . GLY A 1 85 ? 5.697 -3.901 2.744 1.00 95.38 85 GLY A CA 1
ATOM 639 C C . GLY A 1 85 ? 5.271 -4.212 4.161 1.00 95.38 85 GLY A C 1
ATOM 640 O O . GLY A 1 85 ? 5.844 -5.084 4.815 1.00 95.38 85 GLY A O 1
ATOM 641 N N . ASP A 1 86 ? 4.236 -3.510 4.593 1.00 94.75 86 ASP A N 1
ATOM 642 C CA . ASP A 1 86 ? 3.434 -3.887 5.744 1.00 94.75 86 ASP A CA 1
ATOM 643 C C . ASP A 1 86 ? 1.959 -3.903 5.354 1.00 94.75 86 ASP A C 1
ATOM 645 O O . ASP A 1 86 ? 1.530 -3.281 4.379 1.00 94.75 86 ASP A O 1
ATOM 649 N N . THR A 1 87 ? 1.194 -4.707 6.082 1.00 94.25 87 THR A N 1
ATOM 650 C CA . THR A 1 87 ? -0.249 -4.835 5.917 1.00 94.25 87 THR A CA 1
ATOM 651 C C . THR A 1 87 ? -0.888 -4.615 7.271 1.00 94.25 87 THR A C 1
ATOM 653 O O . THR A 1 87 ? -0.554 -5.292 8.242 1.00 94.25 87 THR A O 1
ATOM 656 N N . VAL A 1 88 ? -1.790 -3.641 7.332 1.00 94.69 88 VAL A N 1
ATOM 657 C CA . VAL A 1 88 ? -2.557 -3.329 8.535 1.00 94.69 88 VAL A CA 1
ATOM 658 C C . VAL A 1 88 ? -3.796 -4.209 8.539 1.00 94.69 88 VAL A C 1
ATOM 660 O O . VAL A 1 88 ? -4.625 -4.115 7.631 1.00 94.69 88 VAL A O 1
ATOM 663 N N . LEU A 1 89 ? -3.901 -5.046 9.566 1.00 95.19 89 LEU A N 1
ATOM 664 C CA . LEU A 1 89 ? -4.929 -6.068 9.725 1.00 95.19 89 LEU A CA 1
ATOM 665 C C . LEU A 1 89 ? -5.544 -5.981 11.123 1.00 95.19 89 LEU A C 1
ATOM 667 O O . LEU A 1 89 ? -4.854 -5.638 12.087 1.00 95.19 89 LEU A O 1
ATOM 671 N N . PHE A 1 90 ? -6.820 -6.336 11.236 1.00 95.31 90 PHE A N 1
ATOM 672 C CA . PHE A 1 90 ? -7.407 -6.752 12.504 1.00 95.31 90 PHE A CA 1
ATOM 673 C C . PHE A 1 90 ? -6.925 -8.153 12.888 1.00 95.31 90 PHE A C 1
ATOM 675 O O . PHE A 1 90 ? -6.431 -8.914 12.056 1.00 95.31 90 PHE A O 1
ATOM 682 N N . GLU A 1 91 ? -7.074 -8.500 14.165 1.00 96.00 91 GLU A N 1
ATOM 683 C CA . GLU A 1 91 ? -6.644 -9.796 14.701 1.00 96.00 91 GLU A CA 1
ATOM 684 C C . GLU A 1 91 ? -7.272 -10.982 13.947 1.00 96.00 91 GLU A C 1
ATOM 686 O O . GLU A 1 91 ? -6.589 -11.956 13.632 1.00 96.00 91 GLU A O 1
ATOM 691 N N . ASP A 1 92 ? -8.551 -10.877 13.589 1.00 96.44 92 ASP A N 1
ATOM 692 C CA . ASP A 1 92 ? -9.301 -11.893 12.852 1.00 96.44 92 ASP A CA 1
ATOM 693 C C . ASP A 1 92 ? -8.967 -11.949 11.349 1.00 96.44 92 ASP A C 1
ATOM 695 O O . ASP A 1 92 ? -9.246 -12.954 10.693 1.00 96.44 92 ASP A O 1
ATOM 699 N N . GLU A 1 93 ? -8.296 -10.930 10.805 1.00 96.38 93 GLU A N 1
ATOM 700 C CA . GLU A 1 93 ? -7.849 -10.879 9.406 1.00 96.38 93 GLU A CA 1
ATOM 701 C C . GLU A 1 93 ? -6.459 -11.515 9.193 1.00 96.38 93 GLU A C 1
ATOM 703 O O . GLU A 1 93 ? -6.099 -11.836 8.058 1.00 96.38 93 GLU A O 1
ATOM 708 N N . VAL A 1 94 ? -5.684 -11.755 10.261 1.00 96.31 94 VAL A N 1
ATOM 709 C CA . VAL A 1 94 ? -4.299 -12.264 10.173 1.00 96.31 94 VAL A CA 1
ATOM 710 C C . VAL A 1 94 ? -4.227 -13.636 9.499 1.00 96.31 94 VAL A C 1
ATOM 712 O O . VAL A 1 94 ? -3.494 -13.815 8.526 1.00 96.31 94 VAL A O 1
ATOM 715 N N . ASN A 1 95 ? -4.992 -14.615 9.989 1.00 96.94 95 ASN A N 1
ATOM 716 C CA . ASN A 1 95 ? -4.948 -15.980 9.455 1.00 96.94 95 ASN A CA 1
ATOM 717 C C . ASN A 1 95 ? -5.441 -16.067 7.997 1.00 96.94 95 ASN A C 1
ATOM 719 O O . ASN A 1 95 ? -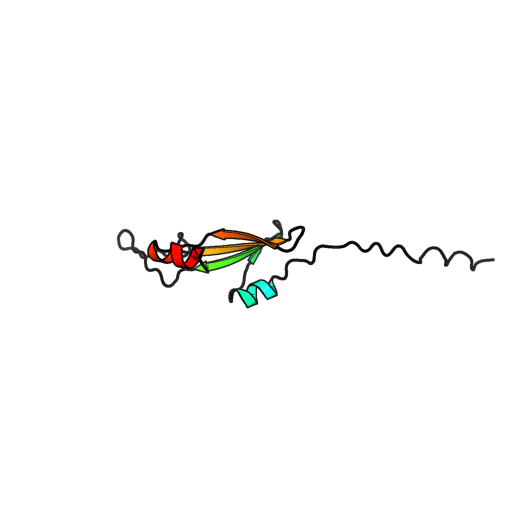4.757 -16.712 7.193 1.00 96.94 95 ASN A O 1
ATOM 723 N N . PRO A 1 96 ? -6.567 -15.420 7.619 1.00 96.44 96 PRO A N 1
ATOM 724 C CA . PRO A 1 96 ? -6.968 -15.310 6.219 1.00 96.44 96 PRO A CA 1
ATOM 725 C C . PRO A 1 96 ? -5.884 -14.699 5.326 1.00 96.44 96 PRO A C 1
ATOM 727 O O . PRO A 1 96 ? -5.613 -15.246 4.262 1.00 96.44 96 PRO A O 1
ATOM 730 N N . ALA A 1 97 ? -5.228 -13.617 5.761 1.00 93.75 97 ALA A N 1
ATOM 731 C CA . ALA A 1 97 ? -4.193 -12.950 4.972 1.00 93.75 97 ALA A CA 1
ATOM 732 C C . ALA A 1 97 ? -2.937 -13.815 4.779 1.00 93.75 97 ALA A C 1
ATOM 734 O O . ALA A 1 97 ? -2.357 -13.832 3.698 1.00 93.75 97 ALA A O 1
ATOM 735 N N . MET A 1 98 ? -2.519 -14.552 5.811 1.00 94.25 98 MET A N 1
ATOM 736 C CA . MET A 1 98 ? -1.339 -15.423 5.745 1.00 94.25 98 MET A CA 1
ATOM 737 C C . MET A 1 98 ? -1.540 -16.685 4.899 1.00 94.25 98 MET A C 1
ATOM 739 O O . MET A 1 98 ? -0.557 -17.282 4.465 1.00 94.25 98 MET A O 1
ATOM 743 N N . SER A 1 99 ? -2.787 -17.121 4.716 1.00 95.06 99 SER A N 1
ATOM 744 C CA . SER A 1 99 ? -3.113 -18.390 4.049 1.00 95.06 99 SER A CA 1
ATOM 745 C C . SER A 1 99 ? -3.513 -18.228 2.577 1.00 95.06 99 SER A C 1
ATOM 747 O O . SER A 1 99 ? -3.861 -19.226 1.943 1.00 95.06 99 SER A O 1
ATOM 749 N N . ALA A 1 100 ? -3.531 -16.992 2.069 1.00 81.38 100 ALA A N 1
ATOM 750 C CA . ALA A 1 100 ? -3.958 -16.635 0.716 1.00 81.38 100 ALA A CA 1
ATOM 751 C C . ALA A 1 100 ? -2.884 -16.871 -0.360 1.00 81.38 100 ALA A C 1
ATOM 753 O O . ALA A 1 100 ? -1.676 -16.882 -0.029 1.00 81.38 100 ALA A O 1
#

Nearest PDB structures (foldseek):
  2l6k-assembly1_A  TM=4.399E-01  e=5.114E-01  Homo sapiens
  2kno-assembly1_A  TM=4.022E-01  e=1.624E+00  Homo sapiens

Secondary structure (DSSP, 8-state):
----STTSSS-------PPPPP-HHHHHHHHSS--EEETTTTEEEEEEE-TT---EETTEEPPGGGT-EEEEEEEEETTEEEEEEE----GGGHHHHHT-